Protein AF-A0A0W0VGJ3-F1 (afdb_monomer_lite)

pLDDT: mean 83.2, std 12.9, range [43.28, 96.69]

Foldseek 3Di:
DVVVVVVVVVVVCVLVVVLVVQLVVLVVVLVVQQDDQDPVNVVVDPDPVVVVVVVVVSVVSNVVSVVVSVVSNVVSVVVSVVVVVVVVVVVVVVVVVVVVVVVVVVVVVPPDD

Sequence (113 aa):
MPQDYMSNWTSIMNRIQRPLQAMMELNARTLQSISYLKPEELSKIRKPEELLEKQINVFVENGHKALDYMQKSFAIFEDSLMFISKEVRDRSEQVRGLHESFQGGQKSSGNKK

Organism: NCBI:txid45067

Secondary structure (DSSP, 8-state):
-HHHHHHHHHHHHHHHHHHHHHHHHHHHHHHHH-----HHHHTT--SHHHHHHHHHHHHHHHHHHHHHHHHHHHHHHHHHHHHHHHHHHHHHHHHHHHHHHHHHHHHHSS---

Radius of gyration: 27.95 Å; chains: 1; bounding box: 67×28×81 Å

Structure (mmCIF, N/CA/C/O backbone):
data_AF-A0A0W0VGJ3-F1
#
_entry.id   AF-A0A0W0VGJ3-F1
#
loop_
_atom_site.group_PDB
_atom_site.id
_atom_site.type_symbol
_atom_site.label_atom_id
_atom_site.label_alt_id
_atom_site.label_comp_id
_atom_site.label_asym_id
_atom_site.label_entity_id
_atom_site.label_seq_id
_atom_site.pdbx_PDB_ins_code
_atom_site.Cartn_x
_atom_site.Cartn_y
_atom_site.Cartn_z
_atom_site.occupancy
_atom_site.B_iso_or_equiv
_atom_site.auth_seq_id
_atom_site.auth_comp_id
_atom_site.auth_asym_id
_atom_site.auth_atom_id
_atom_site.pdbx_PDB_model_num
ATOM 1 N N . MET A 1 1 ? 28.547 11.455 -27.065 1.00 56.97 1 MET A N 1
ATOM 2 C CA . MET A 1 1 ? 28.769 11.101 -25.648 1.00 56.97 1 MET A CA 1
ATOM 3 C C . MET A 1 1 ? 27.746 11.712 -24.679 1.00 56.97 1 MET A C 1
ATOM 5 O O . MET A 1 1 ? 27.287 10.945 -23.856 1.00 56.97 1 MET A O 1
ATOM 9 N N . PRO A 1 2 ? 27.318 12.995 -24.734 1.00 64.75 2 PRO A N 1
ATOM 10 C CA . PRO A 1 2 ? 26.259 13.519 -23.838 1.00 64.75 2 PRO A CA 1
ATOM 11 C C . PRO A 1 2 ? 24.829 13.050 -24.188 1.00 64.75 2 PRO A C 1
ATOM 13 O O . PRO A 1 2 ? 23.997 12.867 -23.303 1.00 64.75 2 PRO A O 1
ATOM 16 N N . GLN A 1 3 ? 24.555 12.821 -25.478 1.00 62.91 3 GLN A N 1
ATOM 17 C CA . GLN A 1 3 ? 23.238 12.416 -25.993 1.00 62.91 3 GLN A CA 1
ATOM 18 C C . GLN A 1 3 ? 22.764 11.045 -25.482 1.00 62.91 3 GLN A C 1
ATOM 20 O O . GLN A 1 3 ? 21.578 10.872 -25.203 1.00 62.91 3 GLN A O 1
ATOM 25 N N . ASP A 1 4 ? 23.685 10.092 -25.316 1.00 69.44 4 ASP A N 1
ATOM 26 C CA . ASP A 1 4 ? 23.363 8.733 -24.863 1.00 69.44 4 ASP A CA 1
ATOM 27 C C . ASP A 1 4 ? 22.912 8.705 -23.399 1.00 69.44 4 ASP A C 1
ATOM 29 O O . ASP A 1 4 ? 22.011 7.945 -23.043 1.00 69.44 4 ASP A O 1
ATOM 33 N N . TYR A 1 5 ? 23.467 9.585 -22.557 1.00 68.88 5 TYR A N 1
ATOM 34 C CA . TYR A 1 5 ? 23.037 9.721 -21.164 1.00 68.88 5 TYR A CA 1
ATOM 35 C C . TYR A 1 5 ? 21.605 10.242 -21.066 1.00 68.88 5 TYR A C 1
ATOM 37 O O . TYR A 1 5 ? 20.811 9.681 -20.314 1.00 68.88 5 TYR A O 1
ATOM 45 N N . MET A 1 6 ? 21.248 11.260 -21.858 1.00 75.06 6 MET A N 1
ATOM 46 C CA . MET A 1 6 ? 19.878 11.780 -21.872 1.00 75.06 6 MET A CA 1
ATOM 47 C C . MET A 1 6 ? 18.878 10.749 -22.396 1.00 75.06 6 MET A C 1
ATOM 49 O O . MET A 1 6 ? 17.845 10.533 -21.768 1.00 75.06 6 MET A O 1
ATOM 53 N N . SER A 1 7 ? 19.208 10.055 -23.487 1.00 71.12 7 SER A N 1
ATOM 54 C CA . SER A 1 7 ? 18.358 9.001 -24.055 1.00 71.12 7 SER A CA 1
ATOM 55 C C . SER A 1 7 ? 18.102 7.857 -23.061 1.00 71.12 7 SER A C 1
ATOM 57 O O . SER A 1 7 ? 16.955 7.449 -22.847 1.00 71.12 7 SER A O 1
ATOM 59 N N . ASN A 1 8 ? 19.149 7.385 -22.373 1.00 74.75 8 ASN A N 1
ATOM 60 C CA . ASN A 1 8 ? 19.003 6.366 -21.333 1.00 74.75 8 ASN A CA 1
ATOM 61 C C . ASN A 1 8 ? 18.165 6.860 -20.149 1.00 74.75 8 ASN A C 1
ATOM 63 O O . ASN A 1 8 ? 17.343 6.104 -19.631 1.00 74.75 8 ASN A O 1
ATOM 67 N N . TRP A 1 9 ? 18.321 8.119 -19.742 1.00 75.62 9 TRP A N 1
ATOM 68 C CA . TRP A 1 9 ? 17.572 8.681 -18.620 1.00 75.62 9 TRP A CA 1
ATOM 69 C C . TRP A 1 9 ? 16.077 8.821 -18.933 1.00 75.62 9 TRP A C 1
ATOM 71 O O . TRP A 1 9 ? 15.234 8.400 -18.141 1.00 75.62 9 TRP A O 1
ATOM 81 N N . THR A 1 10 ? 15.730 9.319 -20.124 1.00 78.62 10 THR A N 1
ATOM 82 C CA . THR A 1 10 ? 14.336 9.399 -20.588 1.00 78.62 10 THR A CA 1
ATOM 83 C C . THR A 1 10 ? 13.700 8.012 -20.703 1.00 78.62 10 THR A C 1
ATOM 85 O O . THR A 1 10 ? 12.561 7.812 -20.285 1.00 78.62 10 THR A O 1
ATOM 88 N N . SER A 1 11 ? 14.451 7.029 -21.210 1.00 73.25 11 SER A N 1
ATOM 89 C CA . SER A 1 11 ? 14.017 5.631 -21.272 1.00 73.25 11 SER A CA 1
ATOM 90 C C . SER A 1 11 ? 13.713 5.069 -19.880 1.00 73.25 11 SER A C 1
ATOM 92 O O . SER A 1 11 ? 12.664 4.462 -19.691 1.00 73.25 11 SER A O 1
ATOM 94 N N .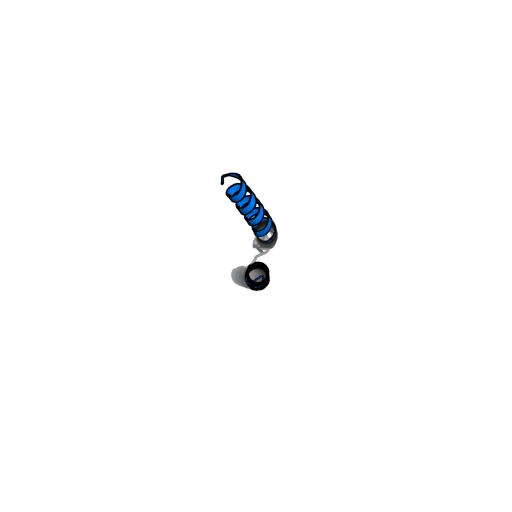 ILE A 1 12 ? 14.575 5.309 -18.888 1.00 74.75 12 ILE A N 1
ATOM 95 C CA . ILE A 1 12 ? 14.368 4.859 -17.504 1.00 74.75 12 ILE A CA 1
ATOM 96 C C . ILE A 1 12 ? 13.156 5.549 -16.866 1.00 74.75 12 ILE A C 1
ATOM 98 O O . ILE A 1 12 ? 12.324 4.868 -16.264 1.00 74.75 12 ILE A O 1
ATOM 102 N N . MET A 1 13 ? 12.994 6.864 -17.040 1.00 77.00 13 MET A N 1
ATOM 103 C CA . MET A 1 13 ? 11.840 7.573 -16.476 1.00 77.00 13 MET A CA 1
ATOM 104 C C . MET A 1 13 ? 10.511 7.090 -17.048 1.00 77.00 13 MET A C 1
ATOM 106 O O . MET A 1 13 ? 9.579 6.836 -16.286 1.00 77.00 13 MET A O 1
ATOM 110 N N . ASN A 1 14 ? 10.435 6.870 -18.360 1.00 76.69 14 ASN A N 1
ATOM 111 C CA . ASN A 1 14 ? 9.226 6.335 -18.987 1.00 76.69 14 ASN A CA 1
ATOM 112 C C . ASN A 1 14 ? 8.875 4.924 -18.473 1.00 76.69 14 ASN A C 1
ATOM 114 O O . ASN A 1 14 ? 7.702 4.552 -18.451 1.00 76.69 14 ASN A O 1
ATOM 118 N N . ARG A 1 15 ? 9.872 4.144 -18.028 1.00 73.75 15 ARG A N 1
ATOM 119 C CA . ARG A 1 15 ? 9.688 2.791 -17.466 1.00 73.75 15 ARG A CA 1
ATOM 120 C C . ARG A 1 15 ? 9.197 2.820 -16.019 1.00 73.75 15 ARG A C 1
ATOM 122 O O . ARG A 1 15 ? 8.376 1.993 -15.643 1.00 73.75 15 ARG A O 1
ATOM 129 N N . ILE A 1 16 ? 9.679 3.770 -15.219 1.00 79.50 16 ILE A N 1
ATOM 130 C CA . ILE 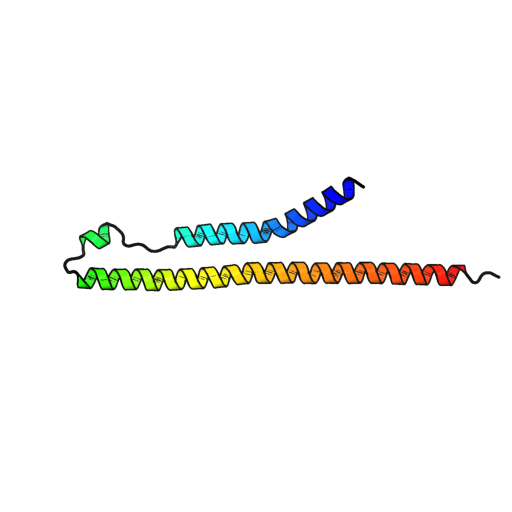A 1 16 ? 9.351 3.888 -13.789 1.00 79.50 16 ILE A CA 1
ATOM 131 C C . ILE A 1 16 ? 8.040 4.664 -13.566 1.00 79.50 16 ILE A C 1
ATOM 133 O O . ILE A 1 16 ? 7.356 4.458 -12.564 1.00 79.50 16 ILE A O 1
ATOM 137 N N . GLN A 1 17 ? 7.632 5.510 -14.517 1.00 85.88 17 GLN A N 1
ATOM 138 C CA . GLN A 1 17 ? 6.426 6.330 -14.396 1.00 85.88 17 GLN A CA 1
ATOM 139 C C . GLN A 1 17 ? 5.156 5.506 -14.135 1.00 85.88 17 GLN A C 1
ATOM 141 O O . GLN A 1 17 ? 4.377 5.860 -13.255 1.00 85.88 17 GLN A O 1
ATOM 146 N N . ARG A 1 18 ? 4.943 4.408 -14.872 1.00 84.88 18 ARG A N 1
ATOM 147 C CA . ARG A 1 18 ? 3.738 3.573 -14.726 1.00 84.88 18 ARG A CA 1
ATOM 148 C C . ARG A 1 18 ? 3.623 2.903 -13.351 1.00 84.88 18 ARG A C 1
ATOM 150 O O . ARG A 1 18 ? 2.586 3.087 -12.717 1.00 84.88 18 ARG A O 1
ATOM 157 N N . PRO A 1 19 ? 4.636 2.173 -12.847 1.00 86.38 19 PRO A N 1
ATOM 158 C CA . PRO A 1 19 ? 4.536 1.571 -11.521 1.00 86.38 19 PRO A CA 1
ATOM 159 C C . PRO A 1 19 ? 4.463 2.606 -10.399 1.00 86.38 19 PRO A C 1
ATOM 161 O O . PRO A 1 19 ? 3.738 2.388 -9.433 1.00 86.38 19 PRO A O 1
ATOM 164 N N . LEU A 1 20 ? 5.118 3.766 -10.534 1.00 88.75 20 LEU A N 1
ATOM 165 C CA . LEU A 1 20 ? 4.953 4.854 -9.565 1.00 88.75 20 LEU A CA 1
ATOM 166 C C . LEU A 1 20 ? 3.529 5.415 -9.553 1.00 88.75 20 LEU A C 1
ATOM 168 O O . LEU A 1 20 ? 2.980 5.647 -8.479 1.00 88.75 20 LEU A O 1
ATOM 172 N N . GLN A 1 21 ? 2.920 5.616 -10.724 1.00 91.94 21 GLN A N 1
ATOM 173 C CA . GLN A 1 21 ? 1.527 6.056 -10.818 1.00 91.94 21 GLN A CA 1
ATOM 174 C C . GLN A 1 21 ? 0.576 5.031 -10.193 1.00 91.94 21 GLN A C 1
ATOM 176 O O . GLN A 1 21 ? -0.265 5.414 -9.383 1.00 91.94 21 GLN A O 1
ATOM 181 N N . ALA A 1 22 ? 0.754 3.743 -10.499 1.00 92.12 22 ALA A N 1
ATOM 182 C CA . ALA A 1 22 ? -0.052 2.669 -9.926 1.00 92.12 22 ALA A CA 1
ATOM 183 C C . ALA A 1 22 ? 0.089 2.593 -8.395 1.00 92.12 22 ALA A C 1
ATOM 185 O O . ALA A 1 22 ? -0.913 2.490 -7.691 1.00 92.12 22 ALA A O 1
ATOM 186 N N . MET A 1 23 ? 1.312 2.719 -7.864 1.00 92.38 23 MET A N 1
ATOM 187 C CA . MET A 1 23 ? 1.553 2.767 -6.417 1.00 92.38 23 MET A CA 1
ATOM 188 C C . MET A 1 23 ? 0.942 4.010 -5.766 1.00 92.38 23 MET A C 1
ATOM 190 O O . MET A 1 23 ? 0.361 3.916 -4.690 1.00 92.38 23 MET A O 1
ATOM 194 N N . MET A 1 24 ? 1.045 5.180 -6.397 1.00 93.94 24 MET A N 1
ATOM 195 C CA . MET A 1 24 ? 0.464 6.416 -5.870 1.00 93.94 24 MET A CA 1
ATOM 196 C C . MET A 1 24 ? -1.065 6.345 -5.826 1.00 93.94 24 MET A C 1
ATO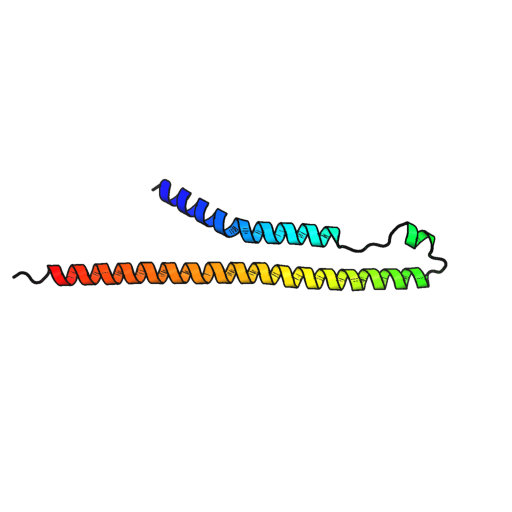M 198 O O . MET A 1 24 ? -1.673 6.737 -4.830 1.00 93.94 24 MET A O 1
ATOM 202 N N . GLU A 1 25 ? -1.686 5.815 -6.880 1.00 95.12 25 GLU A N 1
ATOM 203 C CA . GLU A 1 25 ? -3.125 5.576 -6.916 1.00 95.12 25 GLU A CA 1
ATOM 204 C C . GLU A 1 25 ? -3.546 4.563 -5.846 1.00 95.12 25 GLU A C 1
ATOM 206 O O . GLU A 1 25 ? -4.521 4.790 -5.126 1.00 95.12 25 GLU A O 1
ATOM 211 N N . LEU A 1 26 ? -2.787 3.475 -5.697 1.00 95.12 26 LEU A N 1
ATOM 212 C CA . LEU A 1 26 ? -3.020 2.478 -4.661 1.00 95.12 26 LEU A CA 1
ATOM 213 C C . LEU A 1 26 ? -2.932 3.102 -3.260 1.00 95.12 26 LEU A C 1
ATOM 215 O O . LEU A 1 26 ? -3.855 2.932 -2.469 1.00 95.12 26 LEU A O 1
ATOM 219 N N . ASN A 1 27 ? -1.897 3.898 -2.981 1.00 93.75 27 ASN A N 1
ATOM 220 C CA . ASN A 1 27 ? -1.731 4.604 -1.708 1.00 93.75 27 ASN A CA 1
ATOM 221 C C . ASN A 1 27 ? -2.914 5.532 -1.414 1.00 93.75 27 ASN A C 1
ATOM 223 O O . ASN A 1 27 ? -3.446 5.523 -0.304 1.00 93.75 27 ASN A O 1
ATOM 227 N N . ALA A 1 28 ? -3.347 6.315 -2.408 1.00 95.75 28 ALA A N 1
ATOM 228 C CA . ALA A 1 28 ? -4.483 7.219 -2.263 1.00 95.75 28 ALA A CA 1
ATOM 229 C C . ALA A 1 28 ? -5.769 6.450 -1.927 1.00 95.75 28 ALA A C 1
ATOM 231 O O . ALA A 1 28 ? -6.464 6.797 -0.971 1.00 95.75 28 ALA A O 1
ATOM 232 N N . ARG A 1 29 ? -6.049 5.367 -2.661 1.00 94.38 29 ARG A N 1
ATOM 233 C CA . ARG A 1 29 ? -7.210 4.500 -2.415 1.00 94.38 29 ARG A CA 1
ATOM 234 C C . ARG A 1 29 ? -7.150 3.859 -1.030 1.00 94.38 29 ARG A C 1
ATOM 236 O O . ARG A 1 29 ? -8.150 3.861 -0.319 1.00 94.38 29 ARG A O 1
ATOM 243 N N . THR A 1 30 ? -5.990 3.349 -0.621 1.00 92.25 30 THR A N 1
ATOM 244 C CA . THR A 1 30 ? -5.815 2.720 0.692 1.00 92.25 30 THR A CA 1
ATOM 245 C C . THR A 1 30 ? -6.067 3.715 1.813 1.00 92.25 30 THR A C 1
ATOM 247 O O . THR A 1 30 ? -6.884 3.423 2.682 1.00 92.25 30 THR A O 1
ATOM 250 N N . LEU A 1 31 ? -5.467 4.908 1.757 1.00 93.69 31 LEU A N 1
ATOM 251 C CA . LEU A 1 31 ? -5.685 5.958 2.757 1.00 93.69 31 LEU A CA 1
ATOM 252 C C . LEU A 1 31 ? -7.155 6.391 2.840 1.00 93.69 31 LEU A C 1
ATOM 254 O O . LEU A 1 31 ? -7.676 6.551 3.939 1.00 93.69 31 LEU A O 1
ATOM 258 N N . GLN A 1 32 ? -7.838 6.526 1.699 1.00 92.81 32 GLN A N 1
ATOM 259 C CA . GLN A 1 32 ? -9.273 6.839 1.656 1.00 92.81 32 GLN A CA 1
ATOM 260 C C . GLN A 1 32 ? -10.150 5.712 2.209 1.00 92.81 32 GLN A C 1
ATOM 262 O O . GLN A 1 32 ? -11.258 5.964 2.676 1.00 92.81 32 GLN A O 1
ATOM 267 N N . SER A 1 33 ? -9.671 4.471 2.137 1.00 90.31 33 SER A N 1
ATOM 268 C CA . SER A 1 33 ? -10.428 3.297 2.559 1.00 90.31 33 SER A CA 1
ATOM 269 C C . SER A 1 33 ? -10.265 2.948 4.036 1.00 90.31 33 SER A C 1
ATOM 271 O O . SER A 1 33 ? -11.058 2.144 4.515 1.00 90.31 33 SER A O 1
ATOM 273 N N . ILE A 1 34 ? -9.275 3.489 4.760 1.00 90.88 34 ILE A N 1
ATOM 274 C CA . ILE A 1 34 ? -9.042 3.138 6.173 1.00 90.88 34 ILE A CA 1
ATOM 275 C C . ILE A 1 34 ? -10.307 3.412 6.992 1.00 90.88 34 ILE A C 1
ATOM 277 O O . ILE A 1 34 ? -10.848 4.517 6.990 1.00 90.88 34 ILE A O 1
ATOM 281 N N . SER A 1 35 ? -10.767 2.388 7.710 1.00 89.31 35 SER A N 1
ATOM 282 C CA . SER A 1 35 ? -11.899 2.510 8.620 1.00 89.31 35 SER A CA 1
ATOM 283 C C . SER A 1 35 ? -11.454 3.100 9.943 1.00 89.31 35 SER A C 1
ATOM 285 O O . SER A 1 35 ? -10.410 2.750 10.497 1.00 89.31 35 SER A O 1
ATOM 287 N N . TYR A 1 36 ? -12.299 3.962 10.481 1.00 89.94 36 TYR A N 1
ATOM 288 C CA . TYR A 1 36 ? -12.173 4.509 11.817 1.00 89.94 36 TYR A CA 1
ATOM 289 C C . TYR A 1 36 ? -13.559 4.605 12.443 1.00 89.94 36 TYR A C 1
ATOM 291 O O . TYR A 1 36 ? -14.572 4.712 11.748 1.00 89.94 36 TYR A O 1
ATOM 299 N N . LEU A 1 37 ? -13.591 4.579 13.772 1.00 88.50 37 LEU A N 1
ATOM 300 C CA . LEU A 1 37 ? -14.806 4.818 14.538 1.00 88.50 37 LEU A CA 1
ATOM 301 C C . LEU A 1 37 ? -15.279 6.250 14.311 1.00 88.50 37 LEU A C 1
ATOM 303 O O . LEU A 1 37 ? -14.580 7.204 14.661 1.00 88.50 37 LEU A O 1
ATOM 307 N N . LYS A 1 38 ? -16.468 6.404 13.730 1.00 87.94 38 LYS A N 1
ATOM 308 C CA . LYS A 1 38 ? -17.024 7.735 13.491 1.00 87.94 38 LYS A CA 1
ATOM 309 C C . LYS A 1 38 ? -17.546 8.343 14.801 1.00 87.94 38 LYS A C 1
ATOM 311 O O . LYS A 1 38 ? -18.050 7.602 15.653 1.00 87.94 38 LYS A O 1
ATOM 316 N N . PRO A 1 39 ? -17.494 9.675 14.979 1.00 85.69 39 PRO A N 1
ATOM 317 C CA . PRO A 1 39 ? -18.017 10.333 16.180 1.00 85.69 39 PRO A CA 1
ATOM 318 C C . PRO A 1 39 ? -19.483 9.982 16.480 1.00 85.69 39 PRO A C 1
ATOM 320 O O . PRO A 1 39 ? -19.863 9.822 17.640 1.00 85.69 39 PRO A O 1
ATOM 323 N N . GLU A 1 40 ? -20.300 9.788 15.443 1.00 85.94 40 GLU A N 1
ATOM 324 C CA . GLU A 1 40 ? -21.714 9.416 15.569 1.00 85.94 40 GLU A CA 1
ATOM 325 C C . GLU A 1 40 ? -21.918 7.968 16.032 1.00 85.94 40 GLU A C 1
ATOM 327 O O . GLU A 1 40 ? -23.004 7.609 16.485 1.00 85.94 40 GLU A O 1
ATOM 332 N N . GLU A 1 41 ? -20.911 7.110 15.880 1.00 83.38 41 GLU A N 1
ATOM 333 C CA . GLU A 1 41 ? -20.936 5.750 16.413 1.00 83.38 41 GLU A CA 1
ATOM 334 C C . GLU A 1 41 ? -20.492 5.715 17.868 1.00 83.38 41 GLU A C 1
ATOM 336 O O . GLU A 1 41 ? -21.054 4.946 18.642 1.00 83.38 41 GLU A O 1
ATOM 341 N N . LEU A 1 42 ? -19.540 6.574 18.243 1.00 84.56 42 LEU A N 1
ATOM 342 C CA . LEU A 1 42 ? -19.085 6.722 19.624 1.00 84.56 42 LEU A CA 1
ATOM 343 C C . LEU A 1 42 ? -20.200 7.250 20.533 1.00 84.56 42 LEU A C 1
ATOM 345 O O . LEU A 1 42 ? -20.378 6.740 21.634 1.00 84.56 42 LEU A O 1
ATOM 349 N N . SER A 1 43 ? -21.005 8.207 20.060 1.00 85.56 43 SER A N 1
ATOM 350 C CA . SER A 1 43 ? -22.133 8.756 20.833 1.00 85.56 43 SER A CA 1
ATOM 351 C C . SER A 1 43 ? -23.267 7.753 21.087 1.00 85.56 43 SER A C 1
ATOM 353 O O . SER A 1 43 ? -24.122 7.990 21.941 1.00 85.56 43 SER A O 1
ATOM 355 N N . LYS A 1 44 ? -23.285 6.628 20.362 1.00 86.31 44 LYS A N 1
ATOM 356 C CA . LYS A 1 44 ? -24.280 5.554 20.507 1.00 86.31 44 LYS A CA 1
ATOM 357 C C . LYS A 1 44 ? -23.840 4.447 21.463 1.00 86.31 44 LYS A C 1
ATOM 359 O O . LYS A 1 44 ? -24.677 3.617 21.811 1.00 86.31 44 LYS A O 1
ATOM 364 N N . ILE A 1 45 ? -22.573 4.431 21.874 1.00 86.94 45 ILE A N 1
ATOM 365 C CA . ILE A 1 45 ? -22.026 3.422 22.783 1.00 86.94 45 ILE A CA 1
ATOM 366 C C . ILE A 1 45 ? -22.602 3.656 24.175 1.00 86.94 45 ILE A C 1
ATOM 368 O O . ILE A 1 45 ? -22.450 4.733 24.751 1.00 86.94 45 ILE A O 1
ATOM 372 N N . ARG A 1 46 ? -23.271 2.639 24.717 1.00 88.44 46 ARG A N 1
ATOM 373 C CA . ARG A 1 46 ? -23.876 2.700 26.057 1.00 88.44 46 ARG A CA 1
ATOM 374 C C . ARG A 1 46 ? -23.114 1.874 27.078 1.00 88.44 46 ARG A C 1
ATOM 376 O O . ARG A 1 46 ? -23.286 2.090 28.276 1.00 88.44 46 ARG A O 1
ATOM 383 N N . LYS A 1 47 ? -22.292 0.935 26.611 1.00 92.50 47 LYS A N 1
ATOM 384 C CA . LYS A 1 47 ? -21.533 0.010 27.447 1.00 92.50 47 LYS A CA 1
ATOM 385 C C . LYS A 1 47 ? -20.087 -0.131 26.963 1.00 92.50 47 LYS A C 1
ATOM 387 O O . LYS A 1 47 ? -19.848 -0.066 25.757 1.00 92.50 47 LYS A O 1
ATOM 392 N N . PRO A 1 48 ? -19.117 -0.340 27.867 1.00 85.31 48 PRO A N 1
ATOM 393 C CA . PRO A 1 48 ? -17.710 -0.473 27.490 1.00 85.31 48 PRO A CA 1
ATOM 394 C C . PRO A 1 48 ? -17.429 -1.686 26.586 1.00 85.31 48 PRO A C 1
ATOM 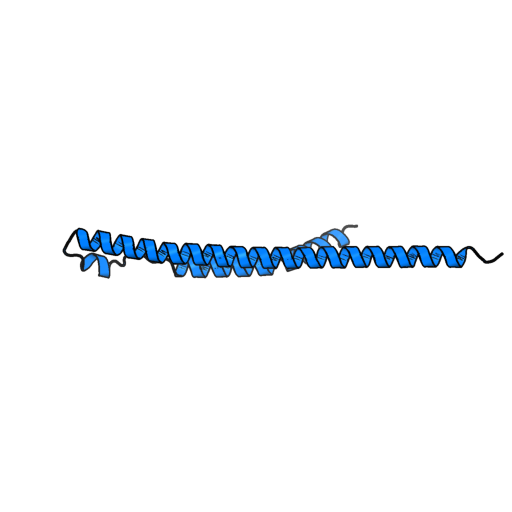396 O O . PRO A 1 48 ? -16.521 -1.628 25.760 1.00 85.31 48 PRO A O 1
ATOM 399 N N . GLU A 1 49 ? -18.214 -2.760 26.676 1.00 90.56 49 GLU A N 1
ATOM 400 C CA . GLU A 1 49 ? -18.063 -3.952 25.833 1.00 90.56 49 GLU A CA 1
ATOM 401 C C . GLU A 1 49 ? -18.360 -3.656 24.352 1.00 90.56 49 GLU A C 1
ATOM 403 O O . GLU A 1 49 ? -17.655 -4.143 23.470 1.00 90.56 49 GLU A O 1
ATOM 408 N N . GLU A 1 50 ? -19.338 -2.786 24.074 1.00 89.12 50 GLU A N 1
ATOM 409 C CA . GLU A 1 50 ? -19.701 -2.363 22.711 1.00 89.12 50 GLU A CA 1
ATOM 410 C C . GLU A 1 50 ? -18.566 -1.568 22.043 1.00 89.12 50 GLU A C 1
ATOM 412 O O . GLU A 1 50 ? -18.377 -1.627 20.826 1.00 89.12 50 GLU A O 1
ATOM 417 N N . LEU A 1 51 ? -17.780 -0.830 22.838 1.00 90.56 51 LEU A N 1
ATOM 418 C CA . LEU A 1 51 ? -16.595 -0.131 22.344 1.00 90.56 51 LEU A CA 1
ATOM 419 C C . LEU A 1 51 ? -15.515 -1.123 21.906 1.00 90.56 51 LEU A C 1
ATOM 421 O O . LEU A 1 51 ? -14.945 -0.956 20.828 1.00 90.56 51 LEU A O 1
ATOM 425 N N . LEU A 1 52 ? -15.243 -2.149 22.719 1.00 91.44 52 LEU A N 1
ATOM 426 C CA . LEU A 1 52 ? -14.253 -3.180 22.395 1.00 91.44 52 LEU A CA 1
ATOM 427 C C . LEU A 1 52 ? -14.640 -3.952 21.133 1.00 91.44 52 LEU A C 1
ATOM 429 O O . LEU A 1 52 ? -13.802 -4.137 20.253 1.00 91.44 52 LEU A O 1
ATOM 433 N N . GLU A 1 53 ? -15.908 -4.339 21.008 1.00 90.62 53 GLU A N 1
ATOM 434 C CA . GLU A 1 53 ? -16.411 -5.028 19.819 1.00 90.62 53 GLU A CA 1
ATOM 435 C C . GLU A 1 53 ? -16.220 -4.179 18.553 1.00 90.62 53 GLU A C 1
ATOM 437 O O . GLU A 1 53 ? -15.689 -4.655 17.547 1.00 90.62 53 GLU A O 1
ATOM 442 N N . LYS A 1 54 ? -16.561 -2.884 18.606 1.00 91.19 54 LYS A N 1
ATOM 443 C CA . LYS A 1 54 ? -16.346 -1.979 17.469 1.00 91.19 54 LYS A CA 1
ATOM 444 C C . LYS A 1 54 ? -14.865 -1.792 17.128 1.00 91.19 54 LYS A C 1
ATOM 446 O O . LYS A 1 54 ? -14.532 -1.744 15.947 1.00 91.19 54 LYS A O 1
ATOM 451 N N . GLN A 1 55 ? -13.980 -1.709 18.123 1.00 91.25 55 GLN A N 1
ATOM 452 C CA . GLN A 1 55 ? -12.532 -1.616 17.893 1.00 91.25 55 GLN A CA 1
ATOM 453 C C . GLN A 1 55 ? -11.985 -2.875 17.210 1.00 91.25 55 GLN A C 1
ATOM 455 O O . GLN A 1 55 ? -11.206 -2.765 16.265 1.00 91.25 55 GLN A O 1
ATOM 460 N N . ILE A 1 56 ? -12.433 -4.063 17.631 1.00 93.94 56 ILE A N 1
ATOM 461 C CA . ILE A 1 56 ? -12.068 -5.331 16.985 1.00 93.94 56 ILE A CA 1
ATOM 462 C C . ILE A 1 56 ? -12.560 -5.350 15.537 1.00 93.94 56 IL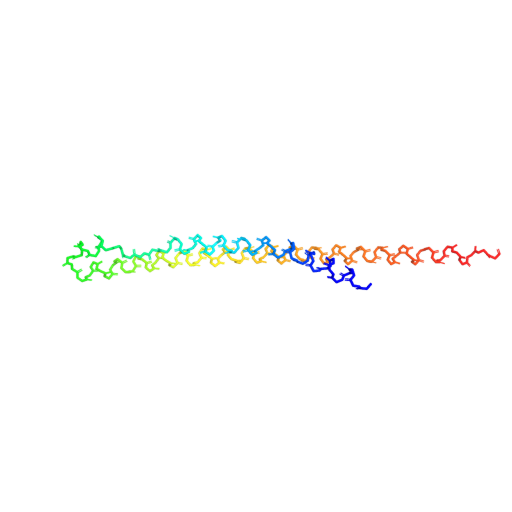E A C 1
ATOM 464 O O . ILE A 1 56 ? -11.791 -5.692 14.642 1.00 93.94 56 ILE A O 1
ATOM 468 N N . ASN A 1 57 ? -13.798 -4.925 15.284 1.00 92.69 57 ASN A N 1
ATOM 469 C CA . ASN A 1 57 ? -14.346 -4.875 13.929 1.00 92.69 57 ASN A CA 1
ATOM 470 C C . ASN A 1 57 ? -13.547 -3.930 13.019 1.00 92.69 57 ASN A C 1
ATOM 472 O O . ASN A 1 57 ? -13.169 -4.323 11.917 1.00 92.69 57 ASN A O 1
ATOM 476 N N . VAL A 1 58 ? -13.218 -2.723 13.494 1.00 94.62 58 VAL A N 1
ATOM 477 C CA . VAL A 1 58 ? -12.367 -1.776 12.752 1.00 94.62 58 VAL A CA 1
ATOM 478 C C . VAL A 1 58 ? -10.972 -2.355 12.516 1.00 94.62 58 VAL A C 1
ATOM 480 O O . VAL A 1 58 ? -10.433 -2.227 11.418 1.00 94.62 58 VAL A O 1
ATOM 483 N N . PHE A 1 59 ? -10.383 -3.014 13.516 1.00 94.56 59 PHE A N 1
ATOM 484 C CA 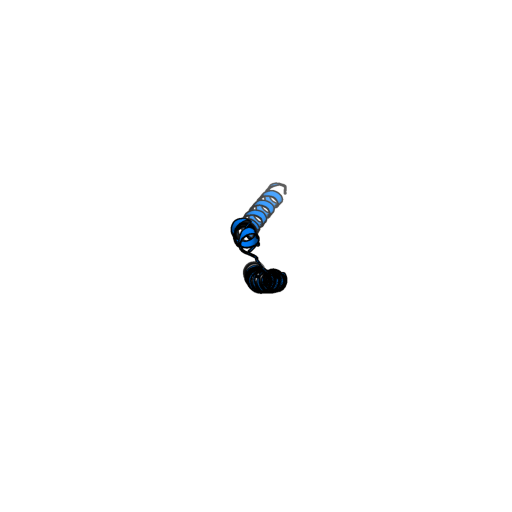. PHE A 1 59 ? -9.079 -3.657 13.386 1.00 94.56 59 PHE A CA 1
ATOM 485 C C . PHE A 1 59 ? -9.090 -4.768 12.331 1.00 94.56 59 PHE A C 1
ATOM 487 O O . PHE A 1 59 ? -8.221 -4.785 11.463 1.00 94.56 59 PHE A O 1
ATOM 494 N N . VAL A 1 60 ? -10.080 -5.663 12.367 1.00 95.88 60 VAL A N 1
ATOM 495 C CA . VAL A 1 60 ? -10.227 -6.753 11.392 1.00 95.88 60 VAL A CA 1
ATOM 496 C C . VAL A 1 60 ? -10.439 -6.193 9.986 1.00 95.88 60 VAL A C 1
ATOM 498 O O . VAL A 1 60 ? -9.770 -6.618 9.044 1.00 95.88 60 VAL A O 1
ATOM 501 N N . GLU A 1 61 ? -11.310 -5.194 9.836 1.00 94.62 61 GLU A N 1
ATOM 502 C CA . GLU A 1 61 ? -11.567 -4.555 8.546 1.00 94.62 61 GLU A CA 1
ATOM 503 C C . GLU A 1 61 ? -10.303 -3.880 7.984 1.00 94.62 61 GLU A C 1
ATOM 505 O O . GLU A 1 61 ? -9.949 -4.071 6.818 1.00 94.62 61 GLU A O 1
ATOM 510 N N . ASN A 1 62 ? -9.572 -3.140 8.821 1.00 95.69 62 ASN A N 1
ATOM 511 C CA . ASN A 1 62 ? -8.303 -2.523 8.437 1.00 95.69 62 ASN A CA 1
ATOM 512 C C . ASN A 1 62 ? -7.215 -3.564 8.150 1.00 95.69 62 ASN A C 1
ATOM 514 O O . ASN A 1 62 ? -6.409 -3.360 7.245 1.00 95.69 62 ASN A O 1
ATOM 518 N N . GLY A 1 63 ? -7.217 -4.695 8.858 1.00 95.12 63 GLY A N 1
ATOM 519 C CA . GLY A 1 63 ? -6.339 -5.831 8.590 1.00 95.12 63 GLY A CA 1
ATOM 520 C C . GLY A 1 63 ? -6.557 -6.404 7.190 1.00 95.12 63 GLY A C 1
ATOM 521 O O . GLY A 1 63 ? -5.595 -6.587 6.445 1.00 95.12 63 GLY A O 1
ATOM 522 N N . HIS A 1 64 ? -7.814 -6.600 6.781 1.00 96.50 64 HIS A N 1
ATOM 523 C CA . HIS A 1 64 ? -8.141 -7.021 5.415 1.00 96.50 64 HIS A CA 1
ATOM 524 C C . HIS A 1 64 ? -7.697 -5.997 4.364 1.00 96.50 64 HIS A C 1
ATOM 526 O O . HIS A 1 64 ? -7.120 -6.382 3.348 1.00 96.50 64 HIS A O 1
ATOM 532 N N . LYS A 1 65 ? -7.895 -4.698 4.617 1.00 95.12 65 LYS A N 1
ATOM 533 C CA . LYS A 1 65 ? -7.434 -3.624 3.716 1.00 95.12 65 LYS A CA 1
ATOM 534 C C . LYS A 1 65 ? -5.912 -3.577 3.601 1.00 95.12 65 LYS A C 1
ATOM 536 O O . LYS A 1 65 ? -5.389 -3.371 2.510 1.00 95.12 65 LYS A O 1
ATOM 541 N N . ALA A 1 66 ? -5.196 -3.794 4.703 1.00 94.50 66 ALA A N 1
ATOM 542 C CA . ALA A 1 66 ? -3.739 -3.853 4.713 1.00 94.50 66 ALA A CA 1
ATOM 543 C C . ALA A 1 66 ? -3.213 -5.064 3.927 1.00 94.50 66 ALA A C 1
ATOM 545 O O . ALA A 1 66 ? -2.270 -4.926 3.148 1.00 94.50 66 ALA A O 1
ATOM 546 N N . LEU A 1 67 ? -3.840 -6.234 4.085 1.00 96.62 67 LEU A N 1
ATOM 547 C CA . LEU A 1 67 ? -3.508 -7.434 3.310 1.00 96.62 67 LEU A CA 1
ATOM 548 C C . LEU A 1 67 ? -3.757 -7.226 1.809 1.00 96.62 67 LEU A C 1
ATOM 550 O O . LEU A 1 67 ? -2.878 -7.525 1.004 1.00 96.62 67 LEU A O 1
ATOM 554 N N . ASP A 1 68 ? -4.904 -6.655 1.439 1.00 95.50 68 ASP A N 1
ATOM 555 C CA . ASP A 1 68 ? -5.232 -6.320 0.047 1.00 95.50 68 ASP A CA 1
ATOM 556 C C . ASP A 1 68 ? -4.243 -5.301 -0.548 1.00 95.50 68 ASP A C 1
ATOM 558 O O . ASP A 1 68 ? -3.744 -5.487 -1.660 1.00 95.50 68 ASP A O 1
ATOM 562 N N . TYR A 1 69 ? -3.879 -4.265 0.215 1.00 95.94 69 TYR A N 1
ATOM 563 C CA . TYR A 1 69 ? -2.847 -3.304 -0.175 1.00 95.94 69 TYR A CA 1
ATOM 564 C C . TYR A 1 69 ? -1.494 -3.981 -0.425 1.00 95.94 69 TYR A C 1
ATOM 566 O O . TYR A 1 69 ? -0.860 -3.725 -1.452 1.00 95.94 69 TYR A O 1
ATOM 574 N N . MET A 1 70 ? -1.053 -4.862 0.479 1.00 95.81 70 MET A N 1
ATOM 575 C CA . MET A 1 70 ? 0.200 -5.602 0.308 1.00 95.81 70 MET A CA 1
ATOM 576 C C . MET A 1 70 ? 0.157 -6.481 -0.942 1.00 95.81 70 MET A C 1
ATOM 578 O O . MET A 1 70 ? 1.086 -6.434 -1.747 1.00 95.81 70 MET A O 1
ATOM 582 N N . GLN A 1 71 ? -0.932 -7.223 -1.152 1.00 96.69 71 GLN A N 1
ATOM 583 C CA . GLN A 1 71 ? -1.100 -8.075 -2.329 1.00 96.69 71 GLN A CA 1
ATOM 584 C C . GLN A 1 71 ? -1.029 -7.267 -3.634 1.00 96.69 71 GLN A C 1
ATOM 586 O O . GLN A 1 71 ? -0.299 -7.638 -4.553 1.00 96.69 71 GLN A O 1
ATOM 591 N N . LYS A 1 72 ? -1.736 -6.134 -3.709 1.00 96.00 72 LYS A N 1
ATOM 592 C CA . LYS A 1 72 ? -1.718 -5.251 -4.887 1.00 96.00 72 LYS A CA 1
ATOM 593 C C . LYS A 1 72 ? -0.358 -4.595 -5.103 1.00 96.00 72 LYS A C 1
ATOM 595 O O . LYS A 1 72 ? 0.082 -4.483 -6.243 1.00 96.00 72 LYS A O 1
ATOM 600 N N . SER A 1 73 ? 0.325 -4.209 -4.027 1.00 93.69 73 SER A N 1
ATOM 601 C CA . SER A 1 73 ? 1.681 -3.661 -4.105 1.00 93.69 73 SER A CA 1
ATOM 602 C C . SER A 1 73 ? 2.643 -4.686 -4.706 1.00 93.69 73 SER A C 1
ATOM 604 O O . SER A 1 73 ? 3.372 -4.365 -5.643 1.00 93.69 73 SER A O 1
ATOM 606 N N . PHE A 1 74 ? 2.608 -5.937 -4.228 1.00 95.56 74 PHE A N 1
ATOM 607 C CA . PHE A 1 74 ? 3.438 -7.008 -4.782 1.00 95.56 74 PHE A CA 1
ATOM 608 C C . PHE A 1 74 ? 3.142 -7.276 -6.256 1.00 95.56 74 PHE A C 1
ATOM 610 O O . PHE A 1 74 ? 4.090 -7.418 -7.019 1.00 95.56 74 PHE A O 1
ATOM 617 N N . ALA A 1 75 ? 1.873 -7.260 -6.673 1.00 94.75 75 ALA A N 1
ATOM 618 C CA . ALA A 1 75 ? 1.514 -7.416 -8.082 1.00 94.75 75 ALA A CA 1
ATOM 619 C C . ALA A 1 75 ? 2.116 -6.304 -8.965 1.00 94.75 75 ALA A C 1
ATOM 621 O O . ALA A 1 75 ? 2.679 -6.587 -10.018 1.00 94.75 75 ALA A O 1
ATOM 622 N N . ILE A 1 76 ? 2.081 -5.042 -8.513 1.00 92.50 76 ILE A N 1
ATOM 623 C CA . ILE A 1 76 ? 2.710 -3.921 -9.236 1.00 92.50 76 ILE A CA 1
ATOM 624 C C . ILE A 1 76 ? 4.229 -4.125 -9.353 1.00 92.50 76 ILE A C 1
ATOM 626 O O . ILE A 1 76 ? 4.821 -3.870 -10.409 1.00 92.50 76 ILE A O 1
ATOM 630 N N . PHE A 1 77 ? 4.877 -4.586 -8.280 1.00 90.62 77 PHE A N 1
ATOM 631 C CA . PHE A 1 77 ? 6.310 -4.885 -8.296 1.00 90.62 77 PHE A CA 1
ATOM 632 C C . PHE A 1 77 ? 6.651 -6.065 -9.209 1.00 90.62 77 PHE A C 1
ATOM 634 O O . PHE A 1 77 ? 7.618 -5.979 -9.966 1.00 90.62 77 PHE A O 1
ATOM 641 N N . GLU A 1 78 ? 5.868 -7.139 -9.167 1.00 92.25 78 GLU A N 1
ATOM 642 C CA . GLU A 1 78 ? 6.047 -8.318 -10.011 1.00 92.25 78 GLU A CA 1
ATOM 643 C C . GLU A 1 78 ? 5.942 -7.956 -11.495 1.00 92.25 78 GLU A C 1
ATOM 645 O O . GLU A 1 78 ? 6.864 -8.250 -12.258 1.00 92.25 78 GLU A O 1
ATOM 650 N N . ASP A 1 79 ? 4.894 -7.230 -11.891 1.00 89.25 79 ASP A N 1
ATOM 651 C CA . ASP A 1 79 ? 4.720 -6.756 -13.267 1.00 89.25 79 ASP A CA 1
ATOM 652 C C . ASP A 1 79 ? 5.906 -5.898 -13.724 1.00 89.25 79 ASP A C 1
ATOM 654 O O . ASP A 1 79 ? 6.415 -6.046 -14.841 1.00 89.25 79 ASP A O 1
ATOM 658 N N . SER A 1 80 ? 6.397 -5.028 -12.838 1.00 87.25 80 SER A N 1
ATOM 659 C CA . SER A 1 80 ? 7.560 -4.181 -13.114 1.00 87.25 80 SER A CA 1
ATOM 660 C C . SER A 1 80 ? 8.824 -5.010 -13.340 1.00 87.25 80 SER A C 1
ATOM 662 O O . SER A 1 80 ? 9.570 -4.764 -14.290 1.00 87.25 80 SER A O 1
ATOM 664 N N . LEU A 1 81 ? 9.061 -6.015 -12.496 1.00 87.69 81 LEU A N 1
ATOM 665 C CA . LEU A 1 81 ? 10.207 -6.914 -12.616 1.00 87.69 81 LEU A CA 1
ATOM 666 C C . LEU A 1 81 ? 10.116 -7.777 -13.877 1.00 87.69 81 LEU A C 1
ATOM 668 O O . LEU A 1 81 ? 11.107 -7.903 -14.599 1.00 87.69 81 LEU A O 1
ATOM 672 N N . MET A 1 82 ? 8.937 -8.321 -14.192 1.00 87.75 82 MET A N 1
ATOM 673 C CA . MET A 1 82 ? 8.720 -9.086 -15.419 1.00 87.75 82 MET A CA 1
ATOM 674 C C . MET A 1 82 ? 8.997 -8.238 -16.658 1.00 87.75 82 MET A C 1
ATOM 676 O O . MET A 1 82 ? 9.715 -8.685 -17.556 1.00 87.75 82 MET A O 1
ATOM 680 N N . PHE A 1 83 ? 8.482 -7.008 -16.699 1.00 84.31 83 PHE A N 1
ATOM 681 C CA . PHE A 1 83 ? 8.720 -6.083 -17.802 1.00 84.31 83 PHE A CA 1
ATOM 682 C C . PHE A 1 83 ? 10.216 -5.783 -17.987 1.00 84.31 83 PHE A C 1
ATOM 684 O O . PHE A 1 83 ? 10.734 -5.898 -19.098 1.00 84.31 83 PHE A O 1
ATOM 691 N N . ILE A 1 84 ? 10.933 -5.484 -16.898 1.00 83.56 84 ILE A N 1
ATOM 692 C CA . ILE A 1 84 ? 12.384 -5.244 -16.936 1.00 83.56 84 ILE A CA 1
ATOM 693 C C . ILE A 1 84 ? 13.135 -6.494 -17.416 1.00 83.56 84 ILE A C 1
ATOM 695 O O . ILE A 1 84 ? 14.034 -6.383 -18.248 1.00 83.56 84 ILE A O 1
ATOM 699 N N . SER A 1 85 ? 12.769 -7.682 -16.928 1.00 85.62 85 SER A N 1
ATOM 700 C CA . SER A 1 85 ? 13.450 -8.933 -17.284 1.00 85.62 85 SER A CA 1
ATOM 701 C C . SER A 1 85 ? 13.322 -9.280 -18.773 1.00 85.62 85 SER A C 1
ATOM 703 O O . SER A 1 85 ? 14.318 -9.647 -19.400 1.00 85.62 85 SER A O 1
ATOM 705 N N . LYS A 1 86 ? 12.126 -9.104 -19.359 1.00 85.56 86 LYS A N 1
ATOM 706 C CA . LYS A 1 86 ? 11.876 -9.311 -20.794 1.00 85.56 86 LYS A CA 1
ATOM 707 C C . LYS A 1 86 ? 12.701 -8.346 -21.633 1.00 85.56 86 LYS A C 1
ATOM 709 O O . LYS A 1 86 ? 13.422 -8.766 -22.523 1.00 85.56 86 LYS A O 1
ATOM 714 N N . GLU A 1 87 ? 12.690 -7.072 -21.271 1.00 78.31 87 GLU A N 1
ATOM 715 C CA . GLU A 1 87 ? 13.442 -6.039 -21.981 1.00 78.31 87 GLU A CA 1
ATOM 716 C C . GLU A 1 87 ? 14.965 -6.278 -21.938 1.00 78.31 87 GLU A C 1
ATOM 718 O O . GLU A 1 87 ? 15.660 -6.074 -22.935 1.00 78.31 87 GLU A O 1
ATOM 723 N N . VAL A 1 88 ? 15.510 -6.720 -20.797 1.00 85.38 88 VAL A N 1
ATOM 724 C CA . VAL A 1 88 ? 16.934 -7.089 -20.687 1.00 85.38 88 VAL A CA 1
ATOM 725 C C . VAL A 1 88 ? 17.255 -8.268 -21.601 1.00 85.38 88 VAL A C 1
ATOM 727 O O . VAL A 1 88 ? 18.272 -8.244 -22.300 1.00 85.38 88 VAL A O 1
ATOM 730 N N . ARG A 1 89 ? 16.381 -9.278 -21.629 1.00 86.06 89 ARG A N 1
ATOM 731 C CA . ARG A 1 89 ? 16.522 -10.429 -22.517 1.00 86.06 89 ARG A CA 1
ATOM 732 C C . ARG A 1 89 ? 16.501 -10.000 -23.985 1.00 86.06 89 ARG A C 1
ATOM 734 O O . ARG A 1 89 ? 17.447 -10.318 -24.702 1.00 86.06 89 ARG A O 1
ATOM 741 N N . ASP A 1 90 ? 15.515 -9.216 -24.399 1.00 87.25 90 ASP A N 1
ATOM 742 C CA . ASP A 1 90 ? 15.353 -8.759 -25.784 1.00 87.25 90 ASP A CA 1
ATOM 743 C C . ASP A 1 90 ? 16.565 -7.937 -26.252 1.00 87.25 90 ASP A C 1
ATOM 745 O O . ASP A 1 90 ? 17.081 -8.133 -27.355 1.00 87.25 90 ASP A O 1
ATOM 749 N N . ARG A 1 91 ? 17.101 -7.065 -25.385 1.00 82.88 91 ARG A N 1
ATOM 750 C CA . ARG A 1 91 ? 18.342 -6.324 -25.666 1.00 82.88 91 ARG A CA 1
ATOM 751 C C . ARG A 1 91 ? 19.553 -7.244 -25.791 1.00 82.88 91 ARG A C 1
ATOM 753 O O . ARG A 1 91 ? 20.381 -7.032 -26.674 1.00 82.88 91 ARG A O 1
ATOM 760 N N . SER A 1 92 ? 19.670 -8.255 -24.930 1.00 84.69 92 SER A N 1
ATOM 761 C CA . SER A 1 92 ? 20.770 -9.223 -24.999 1.00 84.69 92 SER A CA 1
ATOM 762 C C . SER A 1 92 ? 20.729 -10.048 -26.291 1.00 84.69 92 SER A C 1
ATOM 764 O O . SER A 1 92 ? 21.767 -10.247 -26.923 1.00 84.69 92 SER A O 1
ATOM 766 N N . GLU A 1 93 ? 19.534 -10.450 -26.733 1.00 87.06 93 GLU A N 1
ATOM 767 C CA . GLU A 1 93 ? 19.319 -11.184 -27.982 1.00 87.06 93 GLU A CA 1
ATOM 768 C C . GLU A 1 93 ? 19.617 -10.297 -29.204 1.00 87.06 93 GLU A C 1
ATOM 770 O O . GLU A 1 93 ? 20.309 -10.742 -30.121 1.00 87.06 93 GLU A O 1
ATOM 775 N N . GLN A 1 94 ? 19.218 -9.016 -29.185 1.00 83.69 94 GLN A N 1
ATOM 776 C CA . GLN A 1 94 ? 19.593 -8.040 -30.219 1.00 83.69 94 GLN A CA 1
ATOM 777 C C . GLN A 1 94 ? 21.106 -7.857 -30.334 1.00 83.69 94 GLN A C 1
ATOM 779 O O . GLN A 1 94 ? 21.649 -7.921 -31.436 1.00 83.69 94 GLN A O 1
ATOM 784 N N . VAL A 1 95 ? 21.801 -7.644 -29.211 1.00 85.56 95 VAL A N 1
ATOM 785 C CA . VAL A 1 95 ? 23.263 -7.470 -29.202 1.00 85.56 95 VAL A CA 1
ATOM 786 C C . VAL A 1 95 ? 23.957 -8.729 -29.726 1.00 85.56 95 VAL A C 1
ATOM 788 O O . VAL A 1 95 ? 24.915 -8.627 -30.497 1.00 85.56 95 VAL A O 1
ATOM 791 N N . ARG A 1 96 ? 23.456 -9.918 -29.367 1.00 80.25 96 ARG A N 1
ATOM 792 C CA . ARG A 1 96 ? 24.002 -11.191 -29.847 1.00 80.25 96 ARG A CA 1
ATOM 793 C C . ARG A 1 96 ? 23.799 -11.376 -31.351 1.00 80.25 96 ARG A C 1
ATOM 795 O O . ARG A 1 96 ? 24.761 -11.696 -32.044 1.00 80.25 96 ARG A O 1
ATOM 802 N N . GLY A 1 97 ? 22.596 -11.111 -31.863 1.00 81.38 97 GLY A N 1
ATOM 803 C CA . GLY A 1 97 ? 22.301 -11.176 -33.299 1.00 81.38 97 GLY A CA 1
ATOM 804 C C . GLY A 1 97 ? 23.122 -10.173 -34.115 1.00 81.38 97 GLY A C 1
ATOM 805 O O . GLY A 1 97 ? 23.635 -10.504 -35.186 1.00 81.38 97 GLY A O 1
ATOM 806 N N . LEU A 1 98 ? 23.339 -8.969 -33.574 1.00 78.31 98 LEU A N 1
ATOM 807 C CA . LEU A 1 98 ? 24.218 -7.971 -34.180 1.00 78.31 98 LEU A CA 1
ATOM 808 C C . LEU A 1 98 ? 25.660 -8.502 -34.270 1.00 78.31 98 LEU A C 1
ATOM 810 O O . LEU A 1 98 ? 26.260 -8.484 -35.343 1.00 78.31 98 LEU A O 1
ATOM 814 N N . HIS A 1 99 ? 26.197 -9.053 -33.180 1.00 73.06 99 HIS A N 1
ATOM 815 C CA . HIS A 1 99 ? 27.542 -9.634 -33.141 1.00 73.06 99 HIS A CA 1
ATOM 816 C C . HIS A 1 99 ? 27.716 -10.823 -34.109 1.00 73.06 99 HIS A C 1
ATOM 818 O O . HIS A 1 99 ? 28.734 -10.909 -34.798 1.00 73.06 99 HIS A O 1
ATOM 824 N N . GLU A 1 100 ? 26.718 -11.703 -34.224 1.00 73.88 100 GLU A N 1
ATOM 825 C CA . GLU A 1 100 ? 26.718 -12.822 -35.180 1.00 73.88 100 GLU A CA 1
ATOM 826 C C . GLU A 1 100 ? 26.736 -12.325 -36.644 1.00 73.88 100 GLU A C 1
ATOM 828 O O . GLU A 1 100 ? 27.507 -12.834 -37.464 1.00 73.88 100 GLU A O 1
ATOM 833 N N . SER A 1 101 ? 25.979 -11.267 -36.965 1.00 72.50 101 SER A N 1
ATOM 834 C CA . SER A 1 101 ? 25.976 -10.652 -38.304 1.00 72.50 101 SER A CA 1
ATOM 835 C C . SER A 1 101 ? 27.306 -9.965 -38.662 1.00 72.50 101 SER A C 1
ATOM 837 O O . SER A 1 101 ? 27.788 -10.093 -39.792 1.00 72.50 101 SER A O 1
ATOM 839 N N . PHE A 1 102 ? 27.965 -9.322 -37.689 1.00 68.69 102 PHE A N 1
ATOM 840 C CA . PHE A 1 102 ? 29.285 -8.712 -37.873 1.00 68.69 102 PHE A CA 1
ATOM 841 C C . PHE A 1 102 ? 30.396 -9.756 -38.081 1.00 68.69 102 PHE A C 1
ATOM 843 O O . PHE A 1 102 ? 31.274 -9.551 -38.922 1.00 68.69 102 PHE A O 1
ATOM 850 N N . GLN A 1 103 ? 30.353 -10.900 -37.387 1.00 62.59 103 GLN A N 1
ATOM 851 C CA . GLN A 1 103 ? 31.322 -11.984 -37.604 1.00 62.59 103 GLN A CA 1
ATOM 852 C C . GLN A 1 103 ? 31.121 -12.715 -38.942 1.00 62.59 103 GLN A C 1
ATOM 854 O O . GLN A 1 103 ? 32.102 -13.105 -39.581 1.00 62.59 103 GLN A O 1
ATOM 859 N N . GLY A 1 104 ? 29.875 -12.879 -39.401 1.00 59.16 104 GLY A N 1
ATOM 860 C CA . GLY A 1 104 ? 29.574 -13.448 -40.720 1.00 59.16 104 GLY A CA 1
ATOM 861 C C . GLY A 1 104 ? 30.084 -12.581 -41.878 1.00 59.16 104 GLY A C 1
ATOM 862 O O . GLY A 1 104 ? 30.664 -13.100 -42.834 1.00 59.16 104 GLY A O 1
ATOM 863 N N . GLY A 1 105 ? 29.957 -11.254 -41.758 1.00 56.69 105 GLY A N 1
ATOM 864 C CA . GLY A 1 105 ? 30.449 -10.294 -42.753 1.00 56.69 105 GLY A CA 1
ATOM 865 C C . GLY A 1 105 ? 31.976 -10.265 -42.895 1.00 56.69 105 GLY A C 1
ATOM 866 O O . GLY A 1 105 ? 32.487 -10.175 -44.012 1.00 56.69 105 GLY A O 1
ATOM 867 N N . GLN A 1 106 ? 32.727 -10.423 -41.798 1.00 55.16 106 GLN A N 1
ATOM 868 C CA . GLN A 1 106 ? 34.196 -10.457 -41.862 1.00 55.16 106 GLN A CA 1
ATOM 869 C C . GLN A 1 106 ? 34.747 -11.749 -42.487 1.00 55.16 106 GLN A C 1
ATOM 871 O O . GLN A 1 106 ? 35.762 -11.703 -43.183 1.00 55.16 106 GLN A O 1
ATOM 876 N N . LYS A 1 107 ? 34.065 -12.893 -42.329 1.00 53.56 107 LYS A N 1
ATOM 877 C CA . LYS A 1 107 ? 34.487 -14.161 -42.955 1.00 53.56 107 LYS A CA 1
ATOM 878 C C . LYS A 1 107 ? 34.307 -14.175 -44.479 1.00 53.56 107 LYS A C 1
ATOM 880 O O . LYS A 1 107 ? 35.093 -14.821 -45.165 1.00 53.56 107 LYS A O 1
ATOM 885 N N . SER A 1 108 ? 33.335 -13.438 -45.027 1.00 52.41 108 SER A N 1
ATOM 886 C CA . SER A 1 108 ? 33.097 -13.394 -46.480 1.00 52.41 108 SER A CA 1
ATOM 887 C C . SER A 1 108 ? 34.038 -12.451 -47.245 1.00 52.41 108 SER A C 1
ATOM 889 O O . SER A 1 108 ? 34.188 -12.607 -48.455 1.00 52.41 108 SER A O 1
ATOM 891 N N . SER A 1 109 ? 34.690 -11.491 -46.576 1.00 52.66 109 SER A N 1
ATOM 892 C CA . SER A 1 109 ? 35.624 -10.555 -47.228 1.00 52.66 109 SER A CA 1
ATOM 893 C C . SER A 1 109 ? 37.079 -11.054 -47.269 1.00 52.66 109 SER A C 1
ATOM 895 O O . SER A 1 109 ? 37.907 -10.443 -47.939 1.00 52.66 109 SER A O 1
ATOM 897 N N . GLY A 1 110 ? 37.398 -12.158 -46.582 1.00 49.41 110 GLY A N 1
ATOM 898 C CA . GLY A 1 110 ? 38.751 -12.729 -46.505 1.00 49.41 110 GLY A CA 1
ATOM 899 C C . GLY A 1 110 ? 39.115 -13.725 -47.612 1.00 49.41 110 GLY A C 1
ATOM 900 O O . GLY A 1 110 ? 40.238 -14.218 -47.623 1.00 49.41 110 GLY A O 1
ATOM 901 N N . ASN A 1 111 ? 38.200 -14.033 -48.539 1.00 49.91 111 ASN A N 1
ATOM 902 C CA . ASN A 1 111 ? 38.422 -15.027 -49.594 1.00 49.91 111 ASN A CA 1
ATOM 903 C C . ASN A 1 111 ? 38.255 -14.418 -50.996 1.00 49.91 111 ASN A C 1
ATOM 905 O O . ASN A 1 111 ? 37.427 -14.846 -51.793 1.00 49.91 111 ASN A O 1
ATOM 909 N N . LYS A 1 112 ? 39.037 -13.379 -51.290 1.00 49.44 112 LYS A N 1
ATOM 910 C CA . LYS A 1 112 ? 39.410 -13.021 -52.664 1.00 49.44 112 LYS A CA 1
ATOM 911 C C . LYS A 1 112 ? 40.935 -13.055 -52.740 1.00 49.44 112 LYS A C 1
ATOM 913 O O . LYS A 1 112 ? 41.589 -12.041 -52.520 1.00 49.44 112 LYS A O 1
ATOM 918 N N . LYS A 1 113 ? 41.469 -14.262 -52.931 1.00 43.28 113 LYS A N 1
ATOM 919 C CA . LYS A 1 113 ? 42.776 -14.459 -53.564 1.00 43.28 113 LYS A CA 1
ATOM 920 C C . LYS A 1 113 ? 42.581 -14.460 -55.071 1.00 43.28 113 LYS A C 1
ATOM 922 O O . LYS A 1 113 ? 41.519 -14.964 -55.498 1.00 43.28 113 LYS A O 1
#